Protein AF-A0A8T0A1L6-F1 (afdb_monomer)

Nearest PDB structures (foldseek):
  4m5t-assembly3_C  TM=9.430E-01  e=1.804E-07  Homo sapiens
  4ydz-assembly1_B  TM=8.347E-01  e=2.155E-08  Caenorhabditis elegans
  4jus-assembly1_B  TM=7.947E-01  e=1.090E-07  Homo sapiens
  4ydz-assembly1_A  TM=8.253E-01  e=2.667E-07  Caenorhabditis elegans
  2bol-assembly1_A  TM=7.750E-01  e=6.041E-05  Taenia saginata

pLDDT: mean 85.82, std 18.44, range [33.16, 98.19]

Secondary structure (DSSP, 8-state):
-EE-TTS-EEEEEE-TTS-GGGEEEEEETTEEEEEEEEEEEETTEEEEEEEEEEEEPPTTB-GGG-EEEE-TTSEEEEEE-B--TT---------------------PPP---

Foldseek 3Di:
DDQDPQRKDKDKDAQLVADPVQWDWDDDPQKIKIKGWDWDDDDVDIDIDIDIDIDGHDPQWDPVQWDWDADPSRMIMIITHGNPPPPDDDDDPDDDDDDDDDDPDDDDDDDDD

Mean predicted aligned error: 11.18 Å

Solvent-accessible surface area (backbone atoms only — not comparable to full-atom values): 7378 Å² total; per-r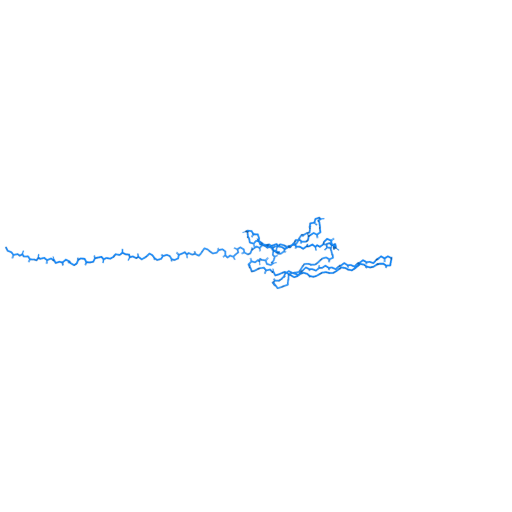esidue (Å²): 120,47,71,46,98,84,50,27,41,39,39,76,45,87,40,61,89,51,56,77,91,38,48,48,78,44,81,56,96,58,27,41,39,38,36,37,59,40,79,49,78,56,100,92,48,73,50,76,49,73,52,76,47,78,43,76,58,62,89,61,50,37,75,87,52,56,47,74,52,68,50,99,79,28,35,38,38,39,36,26,40,39,50,74,84,73,86,68,86,78,82,81,89,78,80,81,81,85,85,82,82,88,80,82,80,80,84,84,84,88,88,88,134

Radius of gyration: 32.98 Å; Cα contacts (8 Å, |Δi|>4): 160; chains: 1; bounding box: 52×29×126 Å

Sequence (113 aa):
MEIEPNGDFTYKVDASGFRPEELTVEVQGNEVVISGEHREKNQGESVHRQFVRRVYIPEGIKKESVKCDMDNNGRLCVSAKQNVEGKRTIPIDFKPVNTATITTGGQQTTQTK

Organism: NCBI:txid189291

Structure (mmCIF, N/CA/C/O backbone):
data_AF-A0A8T0A1L6-F1
#
_entry.id   AF-A0A8T0A1L6-F1
#
loop_
_atom_site.group_PDB
_atom_site.id
_atom_site.type_symbol
_atom_site.label_atom_id
_atom_site.label_alt_id
_atom_site.label_comp_id
_atom_site.label_asym_id
_atom_site.label_entity_id
_atom_site.label_seq_id
_atom_site.pdbx_PDB_ins_code
_atom_site.Cartn_x
_atom_site.Cartn_y
_atom_site.Cartn_z
_atom_site.occupancy
_atom_site.B_iso_or_equiv
_atom_site.auth_seq_id
_atom_site.auth_comp_id
_atom_site.auth_asym_id
_atom_site.auth_atom_id
_atom_site.pdbx_PDB_model_num
ATOM 1 N N . MET A 1 1 ? 3.799 5.741 5.663 1.00 86.75 1 MET A N 1
ATOM 2 C CA . MET A 1 1 ? 2.669 5.136 6.392 1.00 86.75 1 MET A CA 1
ATOM 3 C C . MET A 1 1 ? 2.074 6.250 7.210 1.00 86.75 1 MET A C 1
ATOM 5 O O . MET A 1 1 ? 2.831 6.948 7.872 1.00 86.75 1 MET A O 1
ATOM 9 N N . GLU A 1 2 ? 0.770 6.432 7.107 1.00 93.56 2 GLU A N 1
ATOM 10 C CA . GLU A 1 2 ? 0.019 7.490 7.770 1.00 93.56 2 GLU A CA 1
ATOM 11 C C . GLU A 1 2 ? -1.181 6.842 8.465 1.00 93.56 2 GLU A C 1
ATOM 13 O O . GLU A 1 2 ? -1.814 5.951 7.896 1.00 93.56 2 GLU A O 1
ATOM 18 N N . ILE A 1 3 ? -1.453 7.264 9.701 1.00 92.69 3 ILE A N 1
ATOM 19 C CA . ILE A 1 3 ? -2.672 6.919 10.434 1.00 92.69 3 ILE A CA 1
ATOM 20 C C . ILE A 1 3 ? -3.489 8.194 10.540 1.00 92.69 3 ILE A C 1
ATOM 22 O O . ILE A 1 3 ? -3.015 9.198 11.076 1.00 92.69 3 ILE A O 1
ATOM 26 N N . GLU A 1 4 ? -4.687 8.171 9.978 1.00 91.94 4 GLU A N 1
ATOM 27 C CA . GLU A 1 4 ? -5.597 9.307 9.995 1.00 91.94 4 GLU A CA 1
ATOM 28 C C . GLU A 1 4 ? -6.194 9.513 11.402 1.00 91.94 4 GLU A C 1
ATOM 30 O O . GLU A 1 4 ? -6.212 8.587 12.216 1.00 91.94 4 GLU A O 1
ATOM 35 N N . PRO A 1 5 ? -6.730 10.705 11.733 1.00 90.62 5 PRO A N 1
ATOM 36 C CA . PRO A 1 5 ? -7.334 10.962 13.047 1.00 90.62 5 PRO A CA 1
ATOM 37 C C . PRO A 1 5 ? -8.512 10.039 13.403 1.00 90.62 5 PRO A C 1
ATOM 39 O O . PRO A 1 5 ? -8.822 9.847 14.577 1.00 90.62 5 PRO A O 1
ATOM 42 N N . ASN A 1 6 ? -9.180 9.478 12.393 1.00 88.75 6 ASN A N 1
ATOM 43 C CA . ASN A 1 6 ? -10.236 8.472 12.541 1.00 88.75 6 ASN A CA 1
ATOM 44 C C . ASN A 1 6 ? -9.686 7.049 12.789 1.00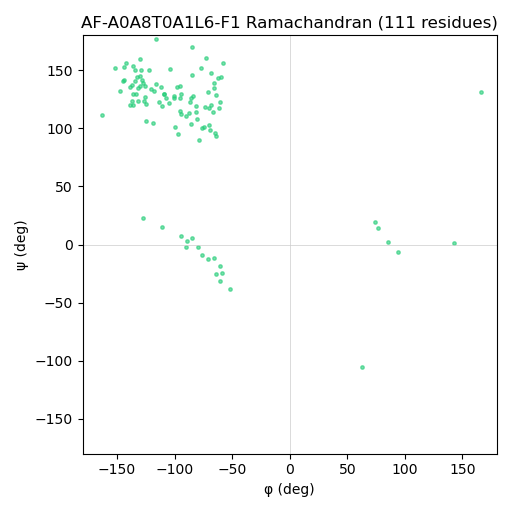 88.75 6 ASN A C 1
ATOM 46 O O . ASN A 1 6 ? -10.481 6.132 12.964 1.00 88.75 6 ASN A O 1
ATOM 50 N N . GLY A 1 7 ? -8.359 6.880 12.803 1.00 90.25 7 GLY A N 1
ATOM 51 C CA . GLY A 1 7 ? -7.651 5.618 12.979 1.00 90.25 7 GLY A CA 1
ATOM 52 C C . GLY A 1 7 ? -7.449 4.804 11.701 1.00 90.25 7 GLY A C 1
ATOM 53 O O . GLY A 1 7 ? -6.895 3.709 11.782 1.00 90.25 7 GLY A O 1
ATOM 54 N N . ASP A 1 8 ? -7.883 5.301 10.542 1.00 94.50 8 ASP A N 1
ATOM 55 C CA . ASP A 1 8 ? -7.692 4.619 9.266 1.00 94.50 8 ASP A CA 1
ATOM 56 C C . ASP A 1 8 ? -6.213 4.605 8.870 1.00 94.50 8 ASP A C 1
ATOM 58 O O . ASP A 1 8 ? -5.441 5.524 9.153 1.00 94.50 8 ASP A O 1
ATOM 62 N N . PHE A 1 9 ? -5.822 3.535 8.194 1.00 95.62 9 PHE A N 1
ATOM 63 C CA . PHE A 1 9 ? -4.470 3.305 7.718 1.00 95.62 9 PHE A CA 1
ATOM 64 C C . PHE A 1 9 ? -4.347 3.699 6.250 1.00 95.62 9 PHE A C 1
ATOM 66 O O . PHE A 1 9 ? -5.169 3.275 5.437 1.00 95.62 9 PHE A O 1
ATOM 73 N N . THR A 1 10 ? -3.269 4.410 5.907 1.00 96.81 10 THR A N 1
ATOM 74 C CA . THR A 1 10 ? -2.899 4.722 4.522 1.00 96.81 10 THR A CA 1
ATOM 75 C C . THR A 1 10 ? -1.394 4.538 4.283 1.00 96.81 10 THR A C 1
ATOM 77 O O . THR A 1 10 ? -0.532 4.959 5.063 1.00 96.81 10 THR A O 1
ATOM 80 N N . TYR A 1 11 ? -1.044 3.934 3.150 1.00 97.19 11 TYR A N 1
ATOM 81 C CA . TYR A 1 11 ? 0.321 3.804 2.657 1.00 97.19 11 TYR A CA 1
ATOM 82 C C . TYR A 1 11 ? 0.395 4.166 1.176 1.00 97.19 11 TYR A C 1
ATOM 84 O O . TYR A 1 11 ? -0.356 3.636 0.369 1.00 97.19 11 TYR A O 1
ATOM 92 N N . LYS A 1 12 ? 1.329 5.047 0.809 1.00 96.50 12 LYS A N 1
ATOM 93 C CA . LYS A 1 12 ? 1.539 5.488 -0.574 1.00 96.50 12 LYS A CA 1
ATOM 94 C C . LYS A 1 12 ? 2.921 5.069 -1.054 1.00 96.50 12 LYS A C 1
ATOM 96 O O . LYS A 1 12 ? 3.898 5.209 -0.313 1.00 96.50 12 LYS A O 1
ATOM 101 N N . VAL A 1 13 ? 2.999 4.591 -2.289 1.00 96.06 13 VAL A N 1
ATOM 102 C CA . VAL A 1 13 ? 4.248 4.237 -2.969 1.00 96.06 13 VAL A CA 1
ATOM 103 C C . VAL A 1 13 ? 4.241 4.796 -4.387 1.00 96.06 13 VAL A C 1
ATOM 105 O O . VAL A 1 13 ? 3.207 4.818 -5.052 1.00 96.06 13 VAL A O 1
ATOM 108 N N . ASP A 1 14 ? 5.392 5.285 -4.837 1.00 96.00 14 ASP A N 1
ATOM 109 C CA . ASP A 1 14 ? 5.582 5.672 -6.232 1.00 96.00 14 ASP A CA 1
ATOM 110 C C . ASP A 1 14 ? 5.703 4.409 -7.089 1.00 96.00 14 ASP A C 1
ATOM 112 O O . ASP A 1 14 ? 6.599 3.591 -6.875 1.00 96.00 14 ASP A O 1
ATOM 116 N N . ALA A 1 15 ? 4.773 4.247 -8.024 1.00 96.38 15 ALA A N 1
ATOM 117 C CA . ALA A 1 15 ? 4.719 3.147 -8.974 1.00 96.38 15 ALA A CA 1
ATOM 118 C C . ALA A 1 15 ? 4.593 3.666 -10.421 1.00 96.38 15 ALA A C 1
ATOM 120 O O . ALA A 1 15 ? 4.167 2.931 -11.305 1.00 96.38 15 ALA A O 1
ATOM 121 N N . SER A 1 16 ? 5.010 4.912 -10.681 1.00 95.62 16 SER A N 1
ATOM 122 C CA . SER A 1 16 ? 4.896 5.584 -11.988 1.00 95.62 16 SER A CA 1
ATOM 123 C C . SER A 1 16 ? 5.644 4.891 -13.134 1.00 95.62 16 SER A C 1
ATOM 125 O O . SER A 1 16 ? 5.344 5.119 -14.303 1.00 95.62 16 SER A O 1
ATOM 127 N N . GLY A 1 17 ? 6.600 4.015 -12.815 1.00 94.19 17 GLY A N 1
ATOM 128 C CA . GLY A 1 17 ? 7.331 3.195 -13.784 1.00 94.19 17 GLY A CA 1
ATOM 129 C C . GLY A 1 17 ? 6.647 1.884 -14.190 1.00 94.19 17 GLY A C 1
ATOM 130 O O . GLY A 1 17 ? 7.293 1.088 -14.873 1.00 94.19 17 GLY A O 1
ATOM 131 N N . PHE A 1 18 ? 5.410 1.641 -13.745 1.00 96.38 18 PHE A N 1
ATOM 132 C CA . PHE A 1 18 ? 4.671 0.391 -13.936 1.00 96.38 18 PHE A CA 1
ATOM 133 C C . PHE A 1 18 ? 3.249 0.678 -14.415 1.00 96.38 18 PHE A C 1
ATOM 135 O O . PHE A 1 18 ? 2.620 1.644 -13.981 1.00 96.38 18 PHE A O 1
ATOM 142 N N . ARG A 1 19 ? 2.717 -0.184 -15.284 1.00 94.44 19 ARG A N 1
ATOM 143 C CA . ARG A 1 19 ? 1.282 -0.167 -15.598 1.00 94.44 19 ARG A CA 1
ATOM 144 C C . ARG A 1 19 ? 0.492 -0.826 -14.457 1.00 94.44 19 ARG A C 1
ATOM 146 O O . ARG A 1 19 ? 1.039 -1.710 -13.796 1.00 94.44 19 ARG A O 1
ATOM 153 N N . PRO A 1 20 ? -0.777 -0.453 -14.211 1.00 94.88 20 PRO A N 1
ATOM 154 C CA . PRO A 1 20 ? -1.578 -1.047 -13.138 1.00 94.88 20 PRO A CA 1
ATOM 155 C C . PRO A 1 20 ? -1.622 -2.581 -13.171 1.00 94.88 20 PRO A C 1
ATOM 157 O O . PRO A 1 20 ? -1.533 -3.222 -12.130 1.00 94.88 20 PRO A O 1
ATOM 160 N N . GLU A 1 21 ? -1.692 -3.176 -14.362 1.00 95.94 21 GLU A N 1
ATOM 161 C CA . GLU A 1 21 ? -1.692 -4.627 -14.572 1.00 95.94 21 GLU A CA 1
ATOM 162 C C . GLU A 1 21 ? -0.343 -5.318 -14.296 1.00 95.94 21 GLU A C 1
ATOM 164 O O . GLU A 1 21 ? -0.289 -6.541 -14.209 1.00 95.94 21 GLU A O 1
ATOM 169 N N . GLU A 1 22 ? 0.744 -4.555 -14.152 1.00 96.94 22 GLU A N 1
ATOM 170 C CA . GLU A 1 22 ? 2.072 -5.054 -13.764 1.00 96.94 22 GLU A CA 1
ATOM 171 C C . GLU A 1 22 ? 2.278 -5.040 -12.244 1.00 96.94 22 GLU A C 1
ATOM 173 O O . GLU A 1 22 ? 3.340 -5.443 -11.762 1.00 96.94 22 GLU A O 1
ATOM 178 N N . LEU A 1 23 ? 1.290 -4.549 -11.489 1.00 97.81 23 LEU A N 1
ATOM 179 C CA . LEU A 1 23 ? 1.331 -4.427 -10.039 1.00 97.81 23 LEU A CA 1
ATOM 180 C C . LEU A 1 23 ? 0.498 -5.515 -9.369 1.00 97.81 23 LEU A C 1
ATOM 182 O O . LEU A 1 23 ? -0.506 -6.000 -9.884 1.00 97.81 23 LEU A O 1
ATOM 186 N N . THR A 1 24 ? 0.905 -5.890 -8.166 1.00 97.88 24 THR A N 1
ATOM 187 C CA . THR A 1 24 ? 0.186 -6.838 -7.319 1.00 97.88 24 THR A CA 1
ATOM 188 C C . THR A 1 24 ? 0.209 -6.337 -5.883 1.00 97.88 24 THR A C 1
ATOM 190 O O . THR A 1 24 ? 1.242 -5.871 -5.397 1.00 97.88 24 THR A O 1
ATOM 193 N N . VAL A 1 25 ? -0.943 -6.411 -5.217 1.00 97.69 25 VAL A N 1
ATOM 194 C CA . VAL A 1 25 ? -1.115 -6.054 -3.806 1.00 97.69 25 VAL A CA 1
ATOM 195 C C . VAL A 1 25 ? -1.729 -7.246 -3.089 1.00 97.69 25 VAL A C 1
ATOM 197 O O . VAL A 1 25 ? -2.824 -7.684 -3.432 1.00 97.69 25 VAL A O 1
ATOM 200 N N . GLU A 1 26 ? -1.035 -7.754 -2.079 1.00 97.81 26 GLU A N 1
ATOM 201 C CA . GLU A 1 26 ? -1.453 -8.920 -1.306 1.00 97.81 26 GLU A CA 1
ATOM 202 C C . GLU A 1 26 ? -1.421 -8.615 0.185 1.00 97.81 26 GLU A C 1
ATOM 204 O O . GLU A 1 26 ? -0.500 -7.969 0.685 1.00 97.81 26 GLU A O 1
ATOM 209 N N . VAL A 1 27 ? -2.403 -9.135 0.917 1.00 97.06 27 VAL A N 1
ATOM 210 C CA . VAL A 1 27 ? -2.360 -9.162 2.380 1.00 97.06 27 VAL A CA 1
ATOM 211 C C . VAL A 1 27 ? -1.808 -10.516 2.809 1.00 97.06 27 VAL A C 1
ATOM 213 O O . VAL A 1 27 ? -2.446 -11.546 2.599 1.00 97.06 27 VAL A O 1
ATOM 216 N N . GLN A 1 28 ? -0.633 -10.519 3.434 1.00 96.19 28 GLN A N 1
ATOM 217 C CA . GLN A 1 28 ? 0.021 -11.723 3.943 1.00 96.19 28 GLN A CA 1
ATOM 218 C C . GLN A 1 28 ? 0.185 -11.607 5.462 1.00 96.19 28 GLN A C 1
ATOM 220 O O . GLN A 1 28 ? 1.028 -10.869 5.969 1.00 96.19 28 GLN A O 1
ATOM 225 N N . GLY A 1 29 ? -0.653 -12.319 6.221 1.00 93.81 29 GLY A N 1
A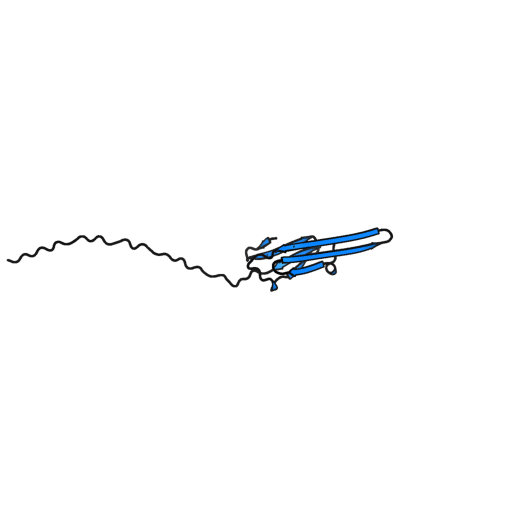TOM 226 C CA . GLY A 1 29 ? -0.623 -12.262 7.684 1.00 93.81 29 GLY A CA 1
ATOM 227 C C . GLY A 1 29 ? -0.943 -10.861 8.214 1.00 93.81 29 GLY A C 1
ATOM 228 O O . GLY A 1 29 ? -2.108 -10.464 8.224 1.00 93.81 29 GLY A O 1
ATOM 229 N N . ASN A 1 30 ? 0.077 -10.141 8.692 1.00 93.88 30 ASN A N 1
ATOM 230 C CA . ASN A 1 30 ? -0.018 -8.770 9.216 1.00 93.88 30 ASN A CA 1
ATOM 231 C C . ASN A 1 30 ? 0.673 -7.742 8.308 1.00 93.88 30 ASN A C 1
ATOM 233 O O . ASN A 1 30 ? 0.936 -6.628 8.749 1.00 93.88 30 ASN A O 1
ATOM 237 N N . GLU A 1 31 ? 0.994 -8.094 7.067 1.00 96.75 31 GLU A N 1
ATOM 238 C CA . GLU A 1 31 ? 1.652 -7.197 6.122 1.00 96.75 31 GLU A CA 1
ATOM 239 C C . GLU A 1 31 ? 0.818 -7.022 4.855 1.00 96.75 31 GLU A C 1
ATOM 241 O O . GLU A 1 31 ? 0.114 -7.933 4.419 1.00 96.75 31 GLU A O 1
ATOM 246 N N . VAL A 1 32 ? 0.948 -5.849 4.242 1.00 97.81 32 VAL A N 1
ATOM 247 C CA . VAL A 1 32 ? 0.651 -5.647 2.827 1.00 97.81 32 VAL A CA 1
ATOM 248 C C . VAL A 1 32 ? 1.953 -5.786 2.050 1.00 97.81 32 VAL A C 1
ATOM 250 O O . VAL A 1 32 ? 2.937 -5.096 2.339 1.00 97.81 32 VAL A O 1
ATOM 253 N N . VAL A 1 33 ? 1.944 -6.656 1.047 1.00 98.19 33 VAL A N 1
ATOM 254 C CA . VAL A 1 33 ? 3.024 -6.841 0.082 1.00 98.19 33 VAL A CA 1
ATOM 255 C C . VAL A 1 33 ? 2.594 -6.211 -1.235 1.00 98.19 33 VAL A C 1
ATOM 257 O O . VAL A 1 33 ? 1.567 -6.572 -1.797 1.00 98.19 33 VAL A O 1
ATOM 260 N N . ILE A 1 34 ? 3.379 -5.253 -1.713 1.00 98.19 34 ILE A N 1
ATOM 261 C CA . ILE A 1 34 ? 3.190 -4.582 -2.997 1.00 98.19 34 ILE A CA 1
ATOM 262 C C . ILE A 1 34 ? 4.363 -4.975 -3.881 1.00 98.19 34 ILE A C 1
ATOM 264 O O . ILE A 1 34 ? 5.513 -4.731 -3.511 1.00 98.19 34 ILE A O 1
ATOM 268 N N . SER A 1 35 ? 4.101 -5.556 -5.040 1.00 98.00 35 SER A N 1
ATOM 269 C CA . SER A 1 35 ? 5.135 -5.904 -6.010 1.00 98.00 35 SER A CA 1
ATOM 270 C C . SER A 1 35 ? 4.797 -5.374 -7.388 1.00 98.00 35 SER A C 1
ATOM 272 O O . SER A 1 35 ? 3.627 -5.258 -7.742 1.00 98.00 35 SER A O 1
ATO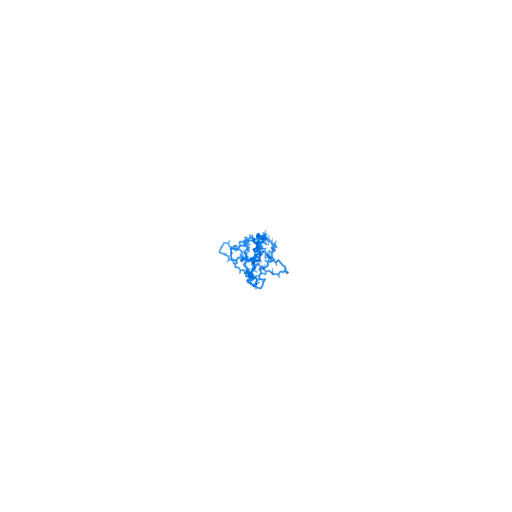M 274 N N . GLY A 1 36 ? 5.831 -5.080 -8.166 1.00 97.94 36 GLY A N 1
ATOM 275 C CA . GLY A 1 36 ? 5.697 -4.719 -9.567 1.00 97.94 36 GLY A CA 1
ATOM 276 C C . GLY A 1 36 ? 6.845 -5.274 -10.383 1.00 97.94 36 GLY A C 1
ATOM 277 O O . GLY A 1 36 ? 7.986 -5.273 -9.913 1.00 97.94 36 GLY A O 1
ATOM 278 N N . GLU A 1 37 ? 6.552 -5.728 -11.597 1.00 97.69 37 GLU A N 1
ATOM 279 C CA . GLU A 1 37 ? 7.559 -6.198 -12.544 1.00 97.69 37 GLU A CA 1
ATOM 280 C C . GLU A 1 37 ? 7.246 -5.708 -13.959 1.00 97.69 37 GLU A C 1
ATOM 282 O O . GLU A 1 37 ? 6.213 -6.025 -14.536 1.00 97.69 37 GLU A O 1
ATOM 287 N N . HIS A 1 38 ? 8.179 -4.955 -14.530 1.00 97.38 38 HIS A N 1
ATOM 288 C CA . HIS A 1 38 ? 8.103 -4.431 -15.883 1.00 97.38 38 HIS A CA 1
ATOM 289 C C . HIS A 1 38 ? 9.254 -5.001 -16.712 1.00 97.38 38 HIS A C 1
ATOM 291 O O . HIS A 1 38 ? 10.420 -4.982 -16.289 1.00 97.38 38 HIS A O 1
ATOM 297 N N . ARG A 1 39 ? 8.934 -5.503 -17.905 1.00 95.81 39 ARG A N 1
ATOM 298 C CA . ARG A 1 39 ? 9.905 -5.976 -18.897 1.00 95.81 39 ARG A CA 1
ATOM 299 C C . ARG A 1 39 ? 9.505 -5.467 -20.270 1.00 95.81 39 ARG A C 1
ATOM 301 O O . ARG A 1 39 ? 8.453 -5.830 -20.782 1.00 95.81 39 ARG A O 1
ATOM 308 N N . GLU A 1 40 ? 10.393 -4.706 -20.886 1.00 95.38 40 GLU A N 1
ATOM 309 C CA . GLU A 1 40 ? 10.244 -4.221 -22.252 1.00 95.38 40 GLU A CA 1
ATOM 310 C C . GLU A 1 40 ? 11.499 -4.584 -23.049 1.00 95.38 40 GLU A C 1
ATOM 312 O O . GLU A 1 40 ? 12.623 -4.504 -22.544 1.00 95.38 40 GLU A O 1
ATOM 317 N N . LYS A 1 41 ? 11.312 -5.021 -24.294 1.00 95.12 41 LYS A N 1
ATOM 318 C CA . LYS A 1 41 ? 12.403 -5.278 -25.236 1.00 95.12 41 LYS A CA 1
ATOM 319 C C . LYS A 1 41 ? 12.135 -4.517 -26.522 1.00 95.12 41 LYS A C 1
ATOM 321 O O . LYS A 1 41 ? 11.123 -4.759 -27.171 1.00 95.12 41 LYS A O 1
ATOM 326 N N . ASN A 1 42 ? 13.090 -3.681 -26.898 1.00 92.25 42 ASN A N 1
ATOM 327 C CA . ASN A 1 42 ? 13.125 -2.936 -28.148 1.00 92.25 42 ASN A CA 1
ATOM 328 C C . ASN A 1 42 ? 14.337 -3.389 -28.983 1.00 92.25 42 ASN A C 1
ATOM 330 O O . ASN A 1 42 ? 15.111 -4.254 -28.563 1.00 92.25 42 ASN A O 1
ATOM 334 N N . GLN A 1 43 ? 14.496 -2.865 -30.202 1.00 92.12 43 GLN A N 1
ATOM 335 C CA . GLN A 1 43 ? 15.589 -3.270 -31.096 1.00 92.12 43 GLN A CA 1
ATOM 336 C C . GLN A 1 43 ? 16.956 -2.869 -30.516 1.00 92.12 43 GLN A C 1
ATOM 338 O O . GLN A 1 43 ? 17.404 -1.742 -30.685 1.00 92.12 43 GLN A O 1
ATOM 343 N N . GLY A 1 44 ? 17.612 -3.811 -29.834 1.00 91.44 44 GLY A N 1
ATOM 344 C CA . GLY A 1 44 ? 18.944 -3.640 -29.244 1.00 91.44 44 GLY A CA 1
ATOM 345 C C . GLY A 1 44 ? 18.958 -3.208 -27.775 1.00 91.44 44 GLY A C 1
ATOM 346 O O . GLY A 1 44 ? 20.021 -3.227 -27.162 1.00 91.44 44 GLY A O 1
ATOM 347 N N . GLU A 1 45 ? 17.801 -2.897 -27.188 1.00 93.81 45 GLU A N 1
ATOM 348 C CA . GLU A 1 45 ? 17.692 -2.429 -25.804 1.00 93.81 45 GLU A CA 1
ATOM 349 C C . GLU A 1 45 ? 16.629 -3.214 -25.034 1.00 93.81 45 GLU A C 1
ATOM 351 O O . GLU A 1 45 ? 15.588 -3.598 -25.569 1.00 93.81 45 GLU A O 1
ATOM 356 N N . SER A 1 46 ? 16.882 -3.447 -23.749 1.00 94.62 46 SER A N 1
ATOM 357 C CA . SER A 1 46 ? 15.906 -4.049 -22.846 1.00 94.62 46 SER A CA 1
ATOM 358 C C . SER A 1 46 ? 15.815 -3.253 -21.560 1.00 94.62 46 SER A C 1
ATOM 360 O O . SER A 1 46 ? 16.841 -2.941 -20.954 1.00 94.62 46 SER A O 1
ATOM 362 N N . VAL A 1 47 ? 14.592 -3.003 -21.112 1.00 94.38 47 VAL A N 1
ATOM 363 C CA . VAL A 1 47 ? 14.307 -2.382 -19.824 1.00 94.38 47 VAL A CA 1
ATOM 364 C C . VAL A 1 47 ? 13.706 -3.436 -18.909 1.00 94.38 47 VAL A C 1
ATOM 366 O O . VAL A 1 47 ? 12.747 -4.119 -19.266 1.00 94.38 47 VAL A O 1
ATOM 369 N N . HIS A 1 48 ? 14.261 -3.553 -17.707 1.00 95.94 48 HIS A N 1
ATOM 370 C CA . HIS A 1 48 ? 13.691 -4.366 -16.646 1.00 95.94 48 HIS A CA 1
ATOM 371 C C . HIS A 1 48 ? 13.643 -3.553 -15.356 1.00 95.94 48 HIS A C 1
ATOM 373 O O . HIS A 1 48 ? 14.664 -3.029 -14.908 1.00 95.94 48 HIS A O 1
ATOM 379 N N . ARG A 1 49 ? 12.450 -3.430 -14.773 1.00 95.75 49 ARG A N 1
ATOM 380 C CA . ARG A 1 49 ? 12.241 -2.819 -13.457 1.00 95.75 49 ARG A CA 1
ATOM 381 C C . ARG A 1 49 ? 11.480 -3.808 -12.595 1.00 95.75 49 ARG A C 1
ATOM 383 O O . ARG A 1 49 ? 10.514 -4.403 -13.059 1.00 95.75 49 ARG A O 1
ATOM 390 N N . GLN A 1 50 ? 11.892 -3.960 -11.347 1.00 97.31 50 GLN A N 1
ATOM 391 C CA . GLN A 1 50 ? 11.182 -4.787 -10.384 1.00 97.31 50 GLN A CA 1
ATOM 392 C C . GLN A 1 50 ? 11.274 -4.150 -9.003 1.00 97.31 50 GLN A C 1
ATOM 394 O O . GLN A 1 50 ? 12.326 -3.631 -8.626 1.00 97.31 50 GLN A O 1
ATOM 399 N N . PHE A 1 51 ? 10.186 -4.207 -8.240 1.00 97.12 51 PHE A N 1
ATOM 400 C CA . PHE A 1 51 ? 10.213 -3.854 -6.827 1.00 97.12 51 PHE A CA 1
ATOM 401 C C . PHE A 1 51 ? 9.322 -4.773 -5.999 1.00 97.12 51 PHE A C 1
ATOM 403 O O . PHE A 1 51 ? 8.358 -5.356 -6.491 1.00 97.12 51 PHE A O 1
ATOM 410 N N . VAL A 1 52 ? 9.653 -4.859 -4.711 1.00 97.62 52 VAL A N 1
ATOM 411 C CA . VAL A 1 52 ? 8.799 -5.436 -3.675 1.00 97.62 52 VAL A CA 1
ATOM 412 C C . VAL A 1 52 ? 8.857 -4.516 -2.463 1.00 97.62 52 VAL A C 1
ATOM 414 O O . VAL A 1 52 ? 9.936 -4.151 -1.991 1.00 97.62 52 VAL A O 1
ATOM 417 N N . ARG A 1 53 ? 7.694 -4.139 -1.944 1.00 97.50 53 ARG A N 1
ATOM 418 C CA . ARG A 1 53 ? 7.540 -3.319 -0.749 1.00 97.50 53 ARG A CA 1
ATOM 419 C C . ARG A 1 53 ? 6.637 -4.040 0.235 1.00 97.50 53 ARG A C 1
ATOM 421 O O . ARG A 1 53 ? 5.533 -4.430 -0.114 1.00 97.50 53 ARG A O 1
ATOM 428 N N . ARG A 1 54 ? 7.114 -4.203 1.466 1.00 97.50 54 ARG A N 1
ATOM 429 C CA . ARG A 1 54 ? 6.346 -4.792 2.566 1.00 97.50 54 ARG A CA 1
ATOM 430 C C . ARG A 1 54 ? 6.056 -3.731 3.605 1.00 97.50 54 ARG A C 1
ATOM 432 O O . ARG A 1 54 ? 6.939 -2.937 3.937 1.00 97.50 54 ARG A O 1
ATOM 439 N N . VAL A 1 55 ? 4.820 -3.702 4.082 1.00 96.50 55 VAL A N 1
ATOM 440 C CA . VAL A 1 55 ? 4.358 -2.728 5.065 1.00 96.50 55 VAL A CA 1
ATOM 441 C C . VAL A 1 55 ? 3.507 -3.440 6.096 1.00 96.50 55 VAL A C 1
ATOM 443 O O . VAL A 1 55 ? 2.505 -4.057 5.751 1.00 96.50 55 VAL A O 1
ATOM 446 N N . TYR A 1 56 ? 3.885 -3.320 7.363 1.00 96.06 56 TYR A N 1
ATOM 447 C CA . TYR A 1 56 ? 3.081 -3.842 8.459 1.00 96.06 56 TYR A CA 1
ATOM 448 C C . TYR A 1 56 ? 1.751 -3.100 8.565 1.00 96.06 56 TYR A C 1
ATOM 450 O O . TYR A 1 56 ? 1.701 -1.871 8.529 1.00 96.06 56 TYR A O 1
ATOM 458 N N . ILE A 1 57 ? 0.684 -3.868 8.728 1.00 94.62 57 ILE A N 1
ATOM 459 C CA . ILE A 1 57 ? -0.644 -3.389 9.078 1.00 94.62 57 ILE A CA 1
ATOM 460 C C . ILE A 1 57 ? -0.654 -3.189 10.600 1.00 94.62 57 ILE A C 1
ATOM 462 O O . ILE A 1 57 ? -0.422 -4.159 11.331 1.00 94.62 57 ILE A O 1
ATOM 466 N N . PRO A 1 58 ? -0.893 -1.963 11.098 1.00 92.38 58 PRO A N 1
ATOM 467 C CA . PRO A 1 58 ? -0.995 -1.704 12.529 1.00 92.38 58 PRO A CA 1
ATOM 468 C C . PRO A 1 58 ? -2.089 -2.535 13.202 1.00 92.38 58 PRO A C 1
ATOM 470 O O . PRO A 1 58 ? -3.072 -2.942 12.576 1.00 92.38 58 PRO A O 1
ATOM 473 N N . GLU A 1 59 ? -1.940 -2.744 14.509 1.00 90.31 59 GLU A N 1
ATOM 474 C CA . GLU A 1 59 ? -2.987 -3.372 15.308 1.00 90.31 59 GLU A CA 1
ATOM 475 C C . GLU A 1 59 ? -4.279 -2.545 15.258 1.00 90.31 59 GLU A C 1
ATOM 477 O O . GLU A 1 59 ? -4.261 -1.314 15.211 1.00 90.31 59 GLU A O 1
ATOM 482 N N . GLY A 1 60 ? -5.418 -3.236 15.254 1.00 90.12 60 GLY A N 1
ATOM 483 C CA . GLY A 1 60 ? -6.716 -2.580 15.215 1.00 90.12 60 GLY A CA 1
ATOM 484 C C . GLY A 1 60 ? -7.100 -2.045 13.839 1.00 90.12 60 GLY A C 1
ATOM 485 O O . GLY A 1 60 ? -8.057 -1.295 13.766 1.00 90.12 60 GLY A O 1
ATOM 486 N N . ILE A 1 61 ? -6.423 -2.426 12.755 1.00 93.75 61 ILE A N 1
ATOM 487 C CA . ILE A 1 61 ? -6.902 -2.213 11.381 1.00 93.75 61 ILE A CA 1
ATOM 488 C C . ILE A 1 61 ? -7.626 -3.468 10.888 1.00 93.75 61 ILE A C 1
ATOM 490 O O . ILE A 1 61 ? -7.154 -4.593 11.081 1.00 93.75 61 ILE A O 1
ATOM 494 N N . LYS A 1 62 ? -8.773 -3.295 10.224 1.00 93.19 62 LYS A N 1
ATOM 495 C CA . LYS A 1 62 ? -9.501 -4.419 9.633 1.00 93.19 62 LYS A CA 1
ATOM 496 C C . LYS A 1 62 ? -8.874 -4.814 8.300 1.00 93.19 62 LYS A C 1
ATOM 498 O O . LYS A 1 62 ? -9.024 -4.120 7.297 1.00 93.19 62 LYS A O 1
ATOM 503 N N . LYS A 1 63 ? -8.199 -5.962 8.271 1.00 93.19 63 LYS A N 1
ATOM 504 C CA . LYS A 1 63 ? -7.495 -6.465 7.076 1.00 93.19 63 LYS A CA 1
ATOM 505 C C . LYS A 1 63 ? -8.411 -6.697 5.871 1.00 93.19 63 LYS A C 1
ATOM 507 O O . LYS A 1 63 ? -7.971 -6.530 4.744 1.00 93.19 63 LYS A O 1
ATOM 512 N N . GLU A 1 64 ? -9.671 -7.059 6.107 1.00 93.25 64 GLU A N 1
ATOM 513 C CA . GLU A 1 64 ? -10.673 -7.242 5.044 1.00 93.25 64 GLU A CA 1
ATOM 514 C C . GLU A 1 64 ? -10.987 -5.948 4.283 1.00 93.25 64 GLU A C 1
ATOM 516 O O . GLU A 1 64 ? -11.353 -5.999 3.114 1.00 93.25 64 GLU A O 1
ATOM 521 N N . SER A 1 65 ? -10.774 -4.797 4.926 1.00 95.19 65 SER A N 1
ATOM 522 C CA . SER A 1 65 ? -11.118 -3.488 4.371 1.00 95.19 65 SER A CA 1
ATOM 523 C C . SER A 1 65 ? -9.986 -2.882 3.544 1.00 95.19 65 SER A C 1
ATOM 525 O O . SER A 1 65 ? -10.095 -1.738 3.093 1.00 95.19 65 SER A O 1
ATOM 527 N N . VAL A 1 66 ? -8.884 -3.626 3.380 1.00 96.12 66 VAL A N 1
ATOM 528 C CA . VAL A 1 66 ? -7.753 -3.213 2.555 1.00 96.12 66 VAL A CA 1
ATOM 529 C C . VAL A 1 66 ? -8.239 -3.023 1.125 1.00 96.12 66 VAL A C 1
ATOM 531 O O . VAL A 1 66 ? -8.754 -3.937 0.485 1.00 96.12 66 VAL A O 1
ATOM 534 N N . LYS A 1 67 ? -8.029 -1.817 0.618 1.00 96.44 67 LYS A N 1
ATOM 535 C CA . LYS A 1 67 ? -8.273 -1.434 -0.766 1.00 96.44 67 LYS A CA 1
ATOM 536 C C . LYS A 1 67 ? -7.048 -0.724 -1.318 1.00 96.44 67 LYS A C 1
ATOM 538 O O . LYS A 1 67 ? -6.233 -0.191 -0.559 1.00 96.44 67 LYS A O 1
ATOM 543 N N . CYS A 1 68 ? -6.938 -0.688 -2.637 1.00 95.00 68 CYS A N 1
ATOM 544 C CA . CYS A 1 68 ? -5.922 0.104 -3.303 1.00 95.00 68 CYS A CA 1
ATOM 545 C C . CYS A 1 68 ? -6.502 0.885 -4.479 1.00 95.00 68 CYS A C 1
ATOM 547 O O . CYS A 1 68 ? -7.475 0.465 -5.105 1.00 95.00 68 CYS A O 1
ATOM 549 N N . ASP A 1 69 ? -5.893 2.029 -4.743 1.00 96.00 69 ASP A N 1
ATOM 550 C CA . ASP A 1 69 ? -6.185 2.906 -5.865 1.00 96.00 69 ASP A CA 1
ATOM 551 C C . ASP A 1 69 ? -4.880 3.530 -6.367 1.00 96.00 69 ASP A C 1
ATOM 553 O O . ASP A 1 69 ? -3.901 3.634 -5.627 1.00 96.00 69 ASP A O 1
ATOM 557 N N . MET A 1 70 ? -4.837 3.892 -7.646 1.00 95.25 70 MET A N 1
ATOM 558 C CA . MET A 1 70 ? -3.688 4.551 -8.258 1.00 95.25 70 MET A CA 1
ATOM 559 C C . MET A 1 70 ? -4.126 5.901 -8.813 1.00 95.25 70 MET A C 1
ATOM 561 O O . MET A 1 70 ? -5.158 5.995 -9.477 1.00 95.25 70 MET A O 1
ATOM 565 N N . ASP A 1 71 ? -3.343 6.941 -8.533 1.00 93.38 71 ASP A N 1
ATOM 566 C CA . ASP A 1 71 ? -3.594 8.278 -9.064 1.00 93.38 71 ASP A CA 1
ATOM 567 C C . ASP A 1 71 ? -2.991 8.480 -10.468 1.00 93.38 71 ASP A C 1
ATOM 569 O O . ASP A 1 71 ? -2.189 7.684 -10.960 1.00 93.38 71 ASP A O 1
ATOM 573 N N . ASN A 1 72 ? -3.349 9.592 -11.115 1.00 92.81 72 ASN A N 1
ATOM 574 C CA . ASN A 1 72 ? -2.859 9.939 -12.457 1.00 92.81 72 ASN A CA 1
ATOM 575 C C . ASN A 1 72 ? -1.345 10.218 -12.518 1.00 92.81 72 ASN A C 1
ATOM 577 O O . ASN A 1 72 ? -0.792 10.325 -13.609 1.00 92.81 72 ASN A O 1
ATOM 581 N N . ASN A 1 73 ? -0.676 10.353 -11.370 1.00 92.94 73 ASN A N 1
ATOM 582 C CA . ASN A 1 73 ? 0.773 10.523 -11.279 1.00 92.94 73 ASN A CA 1
ATOM 583 C C . ASN A 1 73 ? 1.491 9.181 -11.056 1.00 92.94 73 ASN A C 1
ATOM 585 O O . ASN A 1 73 ? 2.695 9.170 -10.800 1.00 92.94 73 ASN A O 1
ATOM 589 N N . GLY A 1 74 ? 0.768 8.058 -11.116 1.00 93.69 74 GLY A N 1
ATOM 590 C CA . GLY A 1 74 ? 1.318 6.722 -10.921 1.00 93.69 74 GLY A CA 1
ATOM 591 C C . GLY A 1 74 ? 1.646 6.396 -9.465 1.00 93.69 74 GLY A C 1
ATOM 592 O O . GLY A 1 74 ? 2.426 5.482 -9.200 1.00 93.69 74 GLY A O 1
ATOM 593 N N . ARG A 1 75 ? 1.083 7.118 -8.491 1.00 96.62 75 ARG A N 1
ATOM 594 C CA . ARG A 1 75 ? 1.228 6.753 -7.077 1.00 96.62 75 ARG A CA 1
ATOM 595 C C . ARG A 1 75 ? 0.148 5.757 -6.700 1.00 96.62 75 ARG A C 1
ATOM 597 O O . ARG A 1 75 ? -1.039 6.050 -6.815 1.00 96.62 75 ARG A O 1
ATOM 604 N N . LEU A 1 76 ? 0.571 4.600 -6.204 1.00 97.62 76 LEU A N 1
ATOM 605 C CA . LEU A 1 76 ? -0.321 3.599 -5.641 1.00 97.62 76 LEU A CA 1
ATOM 606 C C . LEU A 1 76 ? -0.580 3.931 -4.168 1.00 97.62 76 LEU A C 1
ATOM 608 O O . LEU A 1 7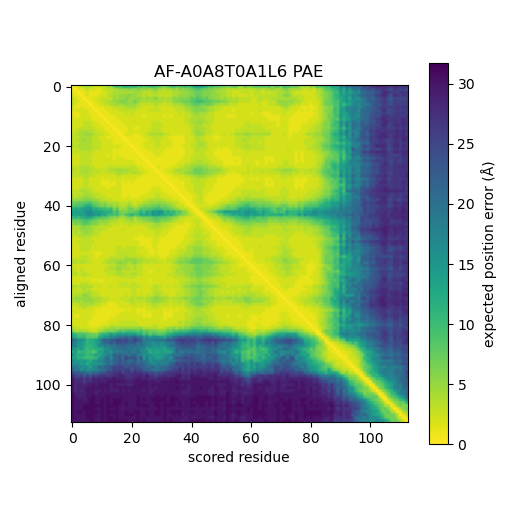6 ? 0.352 4.078 -3.373 1.00 97.62 76 LEU A O 1
ATOM 612 N N . CYS A 1 77 ? -1.851 4.035 -3.809 1.00 97.38 77 CYS A N 1
ATOM 613 C CA . CYS A 1 77 ? -2.346 4.230 -2.461 1.00 97.38 77 CYS A CA 1
ATOM 614 C C . CYS A 1 77 ? -2.991 2.930 -1.977 1.00 97.38 77 CYS A C 1
ATOM 616 O O . CYS A 1 77 ? -3.878 2.387 -2.627 1.00 97.38 77 CYS A O 1
ATOM 618 N N . VAL A 1 78 ? -2.554 2.426 -0.829 1.00 97.56 78 VAL A N 1
ATOM 619 C CA . VAL A 1 78 ? -3.200 1.331 -0.104 1.00 97.56 78 VAL A CA 1
ATOM 620 C C . VAL A 1 78 ? -3.829 1.918 1.147 1.00 97.56 78 VAL A C 1
ATOM 622 O O . VAL A 1 78 ? -3.150 2.613 1.900 1.00 97.56 78 VAL A O 1
ATOM 625 N N . SER A 1 79 ? -5.104 1.630 1.391 1.00 96.88 79 SER A N 1
ATOM 626 C CA . SER A 1 79 ? -5.810 2.106 2.581 1.00 96.88 79 SER A CA 1
ATOM 627 C C . SER A 1 79 ? -6.666 1.021 3.219 1.00 96.88 79 SER A C 1
ATOM 629 O O . SER A 1 79 ? -7.083 0.078 2.551 1.00 96.88 79 SER A O 1
ATOM 631 N N . ALA A 1 80 ? -6.908 1.141 4.521 1.00 96.50 80 ALA A N 1
ATOM 632 C CA . ALA A 1 80 ? -7.735 0.219 5.289 1.00 96.50 80 ALA A CA 1
ATOM 633 C C . ALA A 1 80 ? -8.381 0.931 6.483 1.00 96.50 80 ALA A C 1
ATOM 635 O O . ALA A 1 80 ? -7.844 1.904 7.012 1.00 96.50 80 ALA A O 1
ATOM 636 N N . LYS A 1 81 ? -9.542 0.440 6.911 1.00 95.44 81 LYS A N 1
ATOM 637 C CA . LYS A 1 81 ? -10.340 1.018 7.992 1.00 95.44 81 LYS A CA 1
ATOM 638 C C . LYS A 1 81 ? -9.896 0.553 9.368 1.00 95.44 81 LYS A C 1
ATOM 640 O O . LYS A 1 81 ? -9.536 -0.614 9.557 1.00 95.44 81 LYS A O 1
ATOM 645 N N . GLN A 1 82 ? -10.006 1.442 10.354 1.00 93.38 82 GLN A N 1
ATOM 646 C CA . GLN A 1 82 ? -9.869 1.037 11.748 1.00 93.38 82 GLN A CA 1
ATOM 647 C C . GLN A 1 82 ? -10.962 0.033 12.137 1.00 93.38 82 GLN A C 1
ATOM 649 O O . GLN A 1 82 ? -12.132 0.132 11.750 1.00 93.38 82 GLN A O 1
ATOM 654 N N . ASN A 1 83 ? -10.592 -0.928 12.970 1.00 88.38 83 ASN A N 1
ATOM 655 C CA . ASN A 1 83 ? -11.524 -1.728 13.724 1.00 88.38 83 ASN A CA 1
ATOM 656 C C . ASN A 1 83 ? -12.189 -0.863 14.799 1.00 88.38 83 ASN A C 1
ATOM 658 O O . ASN A 1 83 ? -11.626 -0.606 15.859 1.00 88.38 83 ASN A O 1
ATOM 662 N N . VAL A 1 84 ? -13.400 -0.398 14.498 1.00 77.75 84 VAL A N 1
ATOM 663 C CA . VAL A 1 84 ? -14.231 0.391 15.419 1.00 77.75 84 VAL A CA 1
ATOM 664 C C . VAL A 1 84 ? -14.892 -0.453 16.517 1.00 77.75 84 VAL A C 1
ATOM 666 O O . VAL A 1 84 ? -15.458 0.104 17.459 1.00 77.75 84 VAL A O 1
ATOM 669 N N . GLU A 1 85 ? -14.809 -1.784 16.438 1.00 67.38 85 GLU A N 1
ATOM 670 C CA . GLU A 1 85 ? -15.260 -2.671 17.510 1.00 67.38 85 GLU A CA 1
ATOM 671 C C . GLU A 1 85 ? -14.242 -2.625 18.655 1.00 67.38 85 GLU A C 1
ATOM 673 O O . GLU A 1 85 ? -13.169 -3.215 18.574 1.00 67.38 85 GLU A O 1
ATOM 678 N N . GLY A 1 86 ? -14.554 -1.878 19.718 1.00 60.00 86 GLY A N 1
ATOM 679 C CA . GLY A 1 86 ? -13.678 -1.800 20.893 1.00 60.00 86 GLY A CA 1
ATOM 680 C C . GLY A 1 86 ? -13.571 -0.442 21.580 1.00 60.00 86 GLY A C 1
ATOM 681 O O . GLY A 1 86 ? -12.870 -0.351 22.591 1.00 60.00 86 GLY A O 1
ATOM 682 N N . LYS A 1 87 ? -14.273 0.610 21.122 1.00 61.75 87 LYS A N 1
ATOM 683 C CA . LYS A 1 87 ? -14.458 1.813 21.956 1.00 61.75 87 LYS A CA 1
ATOM 684 C C . LYS A 1 87 ? -15.271 1.439 23.196 1.00 61.75 87 LYS A C 1
ATOM 686 O O . LYS A 1 87 ? -16.497 1.444 23.183 1.00 61.75 87 LYS A O 1
ATOM 691 N N . ARG A 1 88 ? -14.567 1.104 24.274 1.00 68.44 88 ARG A N 1
ATOM 692 C CA . ARG A 1 88 ? -15.141 0.905 25.602 1.00 68.44 88 ARG A CA 1
ATOM 693 C C . ARG A 1 88 ? -14.903 2.153 26.436 1.00 68.44 88 ARG A C 1
ATOM 695 O O . ARG A 1 88 ? -13.773 2.619 26.562 1.00 68.44 88 ARG A O 1
ATOM 702 N N . THR A 1 89 ? -15.964 2.680 27.027 1.00 79.06 89 THR A N 1
ATOM 703 C CA . THR A 1 89 ? -15.830 3.674 28.090 1.00 79.06 89 THR A CA 1
ATOM 704 C C . THR A 1 89 ? -15.237 2.972 29.305 1.00 79.06 89 THR A C 1
ATOM 706 O O . THR A 1 89 ? -15.814 2.007 29.803 1.00 79.06 89 THR A O 1
ATOM 709 N N . ILE A 1 90 ? -14.071 3.425 29.762 1.00 84.00 90 ILE A N 1
ATOM 710 C CA . ILE A 1 90 ? -13.485 2.949 31.016 1.00 84.00 90 ILE A CA 1
ATOM 711 C C . ILE A 1 90 ? -14.053 3.834 32.131 1.00 84.00 90 ILE A C 1
ATOM 713 O O . ILE A 1 90 ? -13.768 5.034 32.128 1.00 84.00 90 ILE A O 1
ATOM 717 N N . PRO A 1 91 ? -14.883 3.303 33.047 1.00 86.31 91 PRO A N 1
ATOM 718 C CA . PRO A 1 91 ? -15.380 4.098 34.160 1.00 86.31 91 PRO A CA 1
ATOM 719 C C . PRO A 1 91 ? -14.218 4.477 35.084 1.00 86.31 91 PRO A C 1
ATOM 721 O O . PRO A 1 91 ? -13.339 3.660 35.362 1.00 86.31 91 PRO A O 1
ATOM 724 N N . ILE A 1 92 ? -14.222 5.719 35.563 1.00 89.12 92 ILE A N 1
ATOM 725 C CA . ILE A 1 92 ? -13.281 6.179 36.586 1.00 89.12 92 ILE A CA 1
ATOM 726 C C . ILE A 1 92 ? -13.820 5.714 37.943 1.00 89.12 92 ILE A C 1
ATOM 728 O O . ILE A 1 92 ? -14.875 6.179 38.373 1.00 89.12 92 ILE A O 1
ATOM 732 N N . ASP A 1 93 ? -13.109 4.805 38.615 1.00 86.69 93 ASP A N 1
ATOM 733 C CA . ASP A 1 93 ? -13.418 4.414 39.998 1.00 86.69 93 ASP A CA 1
ATOM 734 C C . ASP A 1 93 ? -12.887 5.490 40.958 1.00 86.69 93 ASP A C 1
ATOM 736 O O . ASP A 1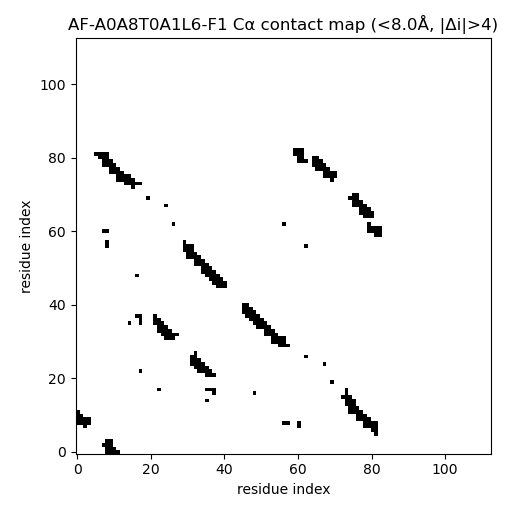 93 ? -11.725 5.477 41.368 1.00 86.69 93 ASP A O 1
ATOM 740 N N . PHE A 1 94 ? -13.726 6.484 41.256 1.00 89.50 94 PHE A N 1
ATOM 741 C CA . PHE A 1 94 ? -13.425 7.525 42.233 1.00 89.50 94 P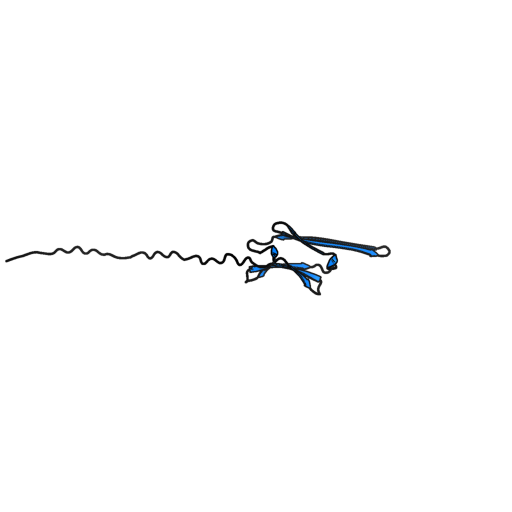HE A CA 1
ATOM 742 C C . PHE A 1 94 ? -13.994 7.136 43.599 1.00 89.50 94 PHE A C 1
ATOM 744 O O . PHE A 1 94 ? -15.209 7.129 43.797 1.00 89.50 94 PHE A O 1
ATOM 751 N N . LYS A 1 95 ? -13.110 6.853 44.562 1.00 86.19 95 LYS A N 1
ATOM 752 C CA . LYS A 1 95 ? -13.483 6.609 45.961 1.00 86.19 95 LYS A CA 1
ATOM 753 C C . LYS A 1 95 ? -13.233 7.870 46.793 1.00 86.19 95 LYS A C 1
ATOM 755 O O . LYS A 1 95 ? -12.080 8.120 47.149 1.00 86.19 95 LYS A O 1
ATOM 760 N N . PRO A 1 96 ? -14.267 8.672 47.110 1.00 78.94 96 PRO A N 1
ATOM 761 C CA . PRO A 1 96 ? -14.097 9.799 48.014 1.00 78.94 96 PRO A CA 1
ATOM 762 C C . PRO A 1 96 ? -13.710 9.292 49.409 1.00 78.94 96 PRO A C 1
ATOM 764 O O . PRO A 1 96 ? -14.369 8.420 49.975 1.00 78.94 96 PRO A O 1
ATOM 767 N N . VAL A 1 97 ? -12.632 9.842 49.972 1.00 82.50 97 VAL A N 1
ATOM 768 C CA . VAL A 1 97 ? -12.305 9.683 51.393 1.00 82.50 97 VAL A CA 1
ATOM 769 C C . VAL A 1 97 ? -13.386 10.400 52.197 1.00 82.50 97 VAL A C 1
ATOM 771 O O . VAL A 1 97 ? -13.519 11.621 52.123 1.00 82.50 97 VAL A O 1
ATOM 774 N N . ASN A 1 98 ? -14.169 9.640 52.963 1.00 66.06 98 ASN A N 1
ATOM 775 C CA . ASN A 1 98 ? -15.065 10.213 53.959 1.00 66.06 98 ASN A CA 1
ATOM 776 C C . ASN A 1 98 ? -14.227 10.783 55.106 1.00 66.06 98 ASN A C 1
ATOM 778 O O . ASN A 1 98 ? -13.749 10.052 55.973 1.00 66.06 98 ASN A O 1
ATOM 782 N N . THR A 1 99 ? -14.074 12.102 55.121 1.00 55.53 99 THR A N 1
ATOM 783 C CA . THR A 1 99 ? -13.634 12.848 56.298 1.00 55.53 99 THR A CA 1
ATOM 784 C C . THR A 1 99 ? -14.861 13.162 57.152 1.00 55.53 99 THR A C 1
ATOM 786 O O . THR A 1 99 ? -15.625 14.047 56.783 1.00 55.53 99 THR A O 1
ATOM 789 N N . ALA A 1 100 ? -15.060 12.442 58.263 1.00 54.25 100 ALA A N 1
ATOM 790 C CA . ALA A 1 100 ? -15.474 12.990 59.569 1.00 54.25 100 ALA A CA 1
ATOM 791 C C . ALA A 1 100 ? -15.951 11.891 60.536 1.00 54.25 100 ALA A C 1
ATOM 793 O O . ALA A 1 100 ? -16.850 11.134 60.196 1.00 54.25 100 ALA A O 1
ATOM 794 N N . THR A 1 101 ? -15.434 11.906 61.771 1.00 40.69 101 THR A N 1
ATOM 795 C CA . THR A 1 101 ? -16.251 12.168 62.976 1.00 40.69 101 THR A CA 1
ATOM 796 C C . THR A 1 101 ? -15.338 12.532 64.150 1.00 40.69 101 THR A C 1
ATOM 798 O O . THR A 1 101 ? -14.614 11.689 64.676 1.00 40.69 101 THR A O 1
ATOM 801 N N . ILE A 1 102 ? -15.398 13.794 64.579 1.00 55.88 102 ILE A N 1
ATOM 802 C CA . ILE A 1 102 ? -14.962 14.228 65.910 1.00 55.88 102 ILE A CA 1
ATOM 803 C C . ILE A 1 102 ? -15.991 13.652 66.889 1.00 55.88 102 ILE A C 1
ATOM 805 O O . ILE A 1 102 ? -17.168 13.992 66.804 1.00 55.88 102 ILE A O 1
ATOM 809 N N . THR A 1 103 ? -15.571 12.770 67.796 1.00 43.84 103 THR A N 1
ATOM 810 C CA . THR A 1 103 ? -16.403 12.350 68.933 1.00 43.84 103 THR A CA 1
ATOM 811 C C . THR A 1 103 ? -15.985 13.180 70.141 1.00 43.84 103 THR A C 1
ATOM 813 O O . THR A 1 103 ? -15.023 12.849 70.829 1.00 43.84 103 THR A O 1
ATOM 816 N N . THR A 1 104 ? -16.689 14.285 70.391 1.00 43.62 104 THR A N 1
ATOM 817 C CA . THR A 1 104 ? -16.660 14.952 71.697 1.00 43.62 104 THR A CA 1
ATOM 818 C C . THR A 1 104 ? -17.524 14.116 72.636 1.00 43.62 104 THR A C 1
ATOM 820 O O . THR A 1 104 ? -18.750 14.156 72.563 1.00 43.62 104 THR A O 1
ATOM 823 N N . GLY A 1 105 ? -16.878 13.298 73.468 1.00 43.62 105 GLY A N 1
ATOM 824 C CA . GLY A 1 105 ? -17.544 12.507 74.498 1.00 43.62 105 GLY A CA 1
ATOM 825 C C . GLY A 1 105 ? -18.246 13.419 75.501 1.00 43.62 105 GLY A C 1
ATOM 826 O O . GLY A 1 105 ? -17.603 14.225 76.172 1.00 43.62 105 GLY A O 1
ATOM 827 N N . GLY A 1 106 ? -19.570 13.298 75.582 1.00 37.62 106 GLY A N 1
ATOM 828 C CA . GLY A 1 106 ? -20.375 13.965 76.592 1.00 37.62 106 GLY A CA 1
ATOM 829 C C . GLY A 1 106 ? -20.149 13.358 77.977 1.00 37.62 106 GLY A C 1
ATOM 830 O O . GLY A 1 106 ? -20.253 12.146 78.156 1.00 37.62 106 GLY A O 1
ATOM 831 N N . GLN A 1 107 ? -19.904 14.215 78.967 1.00 40.03 107 GLN A N 1
ATOM 832 C CA . GLN A 1 107 ? -20.312 13.953 80.343 1.00 40.03 107 GLN A CA 1
ATOM 833 C C . GLN A 1 107 ? -21.720 14.535 80.520 1.00 40.03 107 GLN A C 1
ATOM 835 O O . GLN A 1 107 ? -21.909 15.748 80.480 1.00 40.03 107 GLN A O 1
ATOM 840 N N . GLN A 1 108 ? -22.707 13.653 80.678 1.00 44.81 108 GLN A N 1
ATOM 841 C CA . GLN A 1 108 ? -24.002 13.974 81.275 1.00 44.81 108 GLN A CA 1
ATOM 842 C C . GLN A 1 108 ? -23.852 13.885 82.800 1.00 44.81 108 GLN A C 1
ATOM 844 O O . GLN A 1 108 ? -23.372 12.876 83.315 1.00 44.81 108 GLN A O 1
ATOM 849 N N . THR A 1 109 ? -24.258 14.928 83.522 1.00 34.72 109 THR A N 1
ATOM 850 C CA . THR A 1 109 ? -24.370 14.950 84.986 1.00 34.72 109 THR A CA 1
ATOM 851 C C . THR A 1 109 ? -25.826 14.748 85.404 1.00 34.72 109 THR A C 1
ATOM 853 O O . THR A 1 109 ? -26.713 15.487 84.984 1.00 34.72 109 THR A O 1
ATOM 856 N N . THR A 1 110 ? -26.064 13.760 86.269 1.00 33.16 110 THR A N 1
ATOM 857 C CA . THR A 1 110 ? -27.332 13.539 86.979 1.00 33.16 110 THR A CA 1
ATOM 858 C C . THR A 1 110 ? -27.259 14.215 88.346 1.00 33.16 110 THR A C 1
ATOM 860 O O . THR A 1 110 ? -26.329 13.941 89.105 1.00 33.16 110 THR A O 1
ATOM 863 N N . GLN A 1 111 ? -28.251 15.030 88.712 1.00 42.44 111 GLN A N 1
ATOM 864 C CA . GLN A 1 111 ? -28.558 15.278 90.122 1.00 42.44 111 GLN A CA 1
ATOM 865 C C . GLN A 1 111 ? -30.055 15.520 90.340 1.00 42.44 111 GLN A C 1
ATOM 867 O O . GLN A 1 111 ? -30.697 16.286 89.626 1.00 42.44 111 GLN A O 1
ATOM 872 N N . THR A 1 112 ? -30.585 14.828 91.348 1.00 36.56 112 THR A N 1
ATOM 873 C CA . THR A 1 112 ? -31.939 14.933 91.891 1.00 36.56 112 THR A CA 1
ATOM 874 C C . THR A 1 112 ? -31.794 15.208 93.384 1.00 36.56 112 THR A C 1
ATOM 876 O O . THR A 1 112 ? -31.404 14.297 94.110 1.00 36.56 112 THR A O 1
ATOM 879 N N . LYS A 1 113 ? -32.061 16.437 93.831 1.00 37.12 113 LYS A N 1
ATOM 880 C CA . LYS A 1 113 ? -33.044 16.795 94.870 1.00 37.12 113 LYS A CA 1
ATOM 881 C C . LYS A 1 113 ? -33.050 18.304 95.089 1.00 37.12 113 LYS A C 1
ATOM 883 O O . LYS A 1 113 ? -31.953 18.895 95.043 1.00 37.12 113 LYS A O 1
#

InterPro domains:
  IPR001436 Alpha crystallin/Small heat shock protein, animal type [PTHR45640] (8-9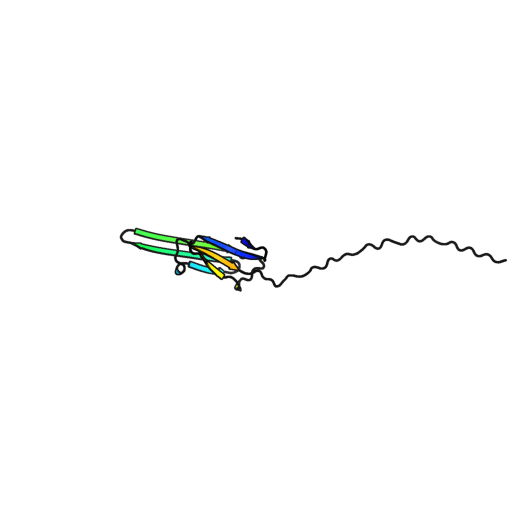8)
  IPR002068 Alpha crystallin/Hsp20 domain [PF00011] (6-92)
  IPR002068 Alpha crystallin/Hsp20 domain [PS01031] (1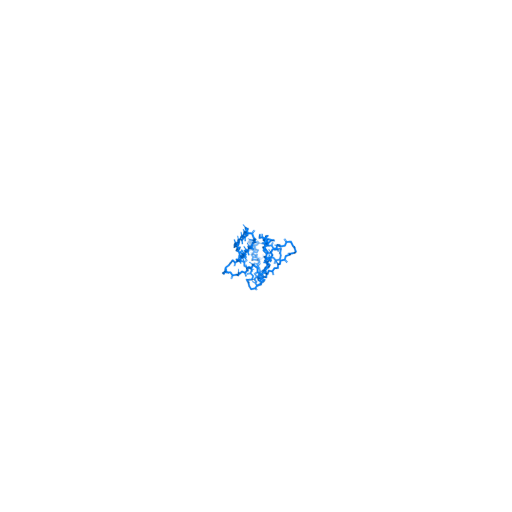-95)
  IPR008978 HSP20-like chaperone [G3DSA:2.60.40.790] (3-111)
  IPR008978 HSP20-like chaperone [SSF49764] (4-92)